Protein AF-A0A931FI68-F1 (afdb_monomer)

Structure (mmCIF, N/CA/C/O backbone):
data_AF-A0A931FI68-F1
#
_entry.id   AF-A0A931FI68-F1
#
loop_
_atom_site.group_PDB
_atom_site.id
_atom_site.type_symbol
_atom_site.label_atom_id
_atom_site.label_alt_id
_atom_site.label_comp_id
_atom_site.label_asym_id
_atom_site.label_entity_id
_atom_site.label_seq_id
_atom_site.pdbx_PDB_ins_code
_atom_site.Cartn_x
_atom_site.Cartn_y
_atom_site.Cartn_z
_atom_site.occupancy
_atom_site.B_iso_or_equiv
_atom_site.auth_seq_id
_atom_site.auth_comp_id
_atom_site.auth_asym_id
_atom_site.auth_atom_id
_atom_site.pdbx_PDB_model_num
ATOM 1 N N . MET A 1 1 ? 15.620 -30.347 -54.490 1.00 44.03 1 MET A N 1
ATOM 2 C CA . MET A 1 1 ? 16.266 -29.166 -55.094 1.00 44.03 1 MET A CA 1
ATOM 3 C C . MET A 1 1 ? 15.900 -28.016 -54.170 1.00 44.03 1 MET A C 1
ATOM 5 O O . MET A 1 1 ? 14.721 -27.700 -54.098 1.00 44.03 1 MET A O 1
ATOM 9 N N . LEU A 1 2 ? 16.831 -27.604 -53.306 1.00 51.28 2 LEU A N 1
ATOM 10 C CA . LEU A 1 2 ? 16.596 -26.626 -52.240 1.00 51.28 2 LEU A CA 1
ATOM 11 C C . LEU A 1 2 ? 16.824 -25.192 -52.736 1.00 51.28 2 LEU A C 1
ATOM 13 O O . LEU A 1 2 ? 17.599 -24.976 -53.665 1.00 51.28 2 LEU A O 1
ATOM 17 N N . ASP A 1 3 ? 16.193 -24.291 -51.988 1.00 44.19 3 ASP A N 1
ATOM 18 C CA . ASP A 1 3 ? 16.602 -22.931 -51.634 1.00 44.19 3 ASP A CA 1
ATOM 19 C C . ASP A 1 3 ? 16.034 -21.730 -52.388 1.00 44.19 3 ASP A C 1
ATOM 21 O O . ASP A 1 3 ? 16.099 -21.584 -53.605 1.00 44.19 3 ASP A O 1
ATOM 25 N N . GLY A 1 4 ? 15.497 -20.837 -51.558 1.00 45.47 4 GLY A N 1
ATOM 26 C CA . GLY A 1 4 ? 14.971 -19.524 -51.882 1.00 45.47 4 GLY A CA 1
ATOM 27 C C . GLY A 1 4 ? 14.363 -18.878 -50.635 1.00 45.47 4 GLY A C 1
ATOM 28 O O . GLY A 1 4 ? 13.244 -18.382 -50.698 1.00 45.47 4 GLY A O 1
ATOM 29 N N . VAL A 1 5 ? 15.047 -18.960 -49.483 1.00 52.91 5 VAL A N 1
ATOM 30 C CA . VAL A 1 5 ? 14.712 -18.128 -48.318 1.00 52.91 5 VAL A CA 1
ATOM 31 C C . VAL A 1 5 ? 15.218 -16.726 -48.629 1.00 52.91 5 VAL A C 1
ATOM 33 O O . VAL A 1 5 ? 16.423 -16.482 -48.646 1.00 52.91 5 VAL A O 1
ATOM 36 N N . ASP A 1 6 ? 14.281 -15.832 -48.923 1.00 47.12 6 ASP A N 1
ATOM 37 C CA . ASP A 1 6 ? 14.510 -14.397 -49.032 1.00 47.12 6 ASP A CA 1
ATOM 38 C C . ASP A 1 6 ? 14.816 -13.857 -47.629 1.00 47.12 6 ASP A C 1
ATOM 40 O O . ASP A 1 6 ? 13.924 -13.602 -46.815 1.00 47.12 6 ASP A O 1
ATOM 44 N N . VAL A 1 7 ? 16.105 -13.798 -47.298 1.00 56.31 7 VAL A N 1
ATOM 45 C CA . VAL A 1 7 ? 16.594 -13.131 -46.093 1.00 56.31 7 VAL A CA 1
ATOM 46 C C . VAL A 1 7 ? 16.510 -11.636 -46.385 1.00 56.31 7 VAL A C 1
ATOM 48 O O . VAL A 1 7 ? 17.333 -11.091 -47.119 1.00 56.31 7 VAL A O 1
ATOM 51 N N . GLY A 1 8 ? 15.462 -10.997 -45.854 1.00 54.28 8 GLY A N 1
ATOM 52 C CA . GLY A 1 8 ? 15.278 -9.546 -45.907 1.00 54.28 8 GLY A CA 1
ATOM 53 C C . GLY A 1 8 ? 16.537 -8.795 -45.452 1.00 54.28 8 GLY A C 1
ATOM 54 O O . GLY A 1 8 ? 17.380 -9.374 -44.765 1.00 54.28 8 GLY A O 1
ATOM 55 N N . PRO A 1 9 ? 16.691 -7.519 -45.849 1.00 49.34 9 PRO A N 1
ATOM 56 C CA . PRO A 1 9 ? 17.972 -6.823 -45.811 1.00 49.34 9 PRO A CA 1
ATOM 57 C C . PRO A 1 9 ? 18.594 -6.902 -44.417 1.00 49.34 9 PRO A C 1
ATOM 59 O O . PRO A 1 9 ? 18.022 -6.390 -43.453 1.00 49.34 9 PRO A O 1
ATOM 62 N N . GLU A 1 10 ? 19.769 -7.533 -44.326 1.00 55.12 10 GLU A N 1
ATOM 63 C CA . GLU A 1 10 ? 20.649 -7.408 -43.169 1.00 55.12 10 GLU A CA 1
ATOM 64 C C . GLU A 1 10 ? 20.912 -5.917 -42.975 1.00 55.12 10 GLU A C 1
ATOM 66 O O . GLU A 1 10 ? 21.672 -5.298 -43.722 1.00 55.12 10 GLU A O 1
ATOM 71 N N . VAL A 1 11 ? 20.223 -5.310 -42.009 1.00 62.34 11 VAL A N 1
ATOM 72 C CA . VAL A 1 11 ? 20.515 -3.946 -41.589 1.00 62.34 11 VAL A CA 1
ATOM 73 C C . VAL A 1 11 ? 21.944 -3.992 -41.052 1.00 62.34 11 VAL A C 1
ATOM 75 O O . VAL A 1 11 ? 22.175 -4.672 -40.048 1.00 62.34 11 VAL A O 1
ATOM 78 N N . PRO A 1 12 ? 22.922 -3.347 -41.718 1.00 59.25 12 PRO A N 1
ATOM 79 C CA . PRO A 1 12 ? 24.301 -3.420 -41.279 1.00 59.25 12 PRO A CA 1
ATOM 80 C C . PRO A 1 12 ? 24.366 -2.822 -39.883 1.00 59.25 12 PRO A C 1
ATOM 82 O O . PRO A 1 12 ? 23.932 -1.689 -39.663 1.00 59.25 12 PRO A O 1
ATOM 85 N N . GLU A 1 13 ? 24.872 -3.597 -38.929 1.00 57.06 13 GLU A N 1
ATOM 86 C CA . GLU A 1 13 ? 24.994 -3.126 -37.559 1.00 57.06 13 GLU A CA 1
ATOM 87 C C . GLU A 1 13 ? 25.916 -1.917 -37.536 1.00 57.06 13 GLU A C 1
ATOM 89 O O . GLU 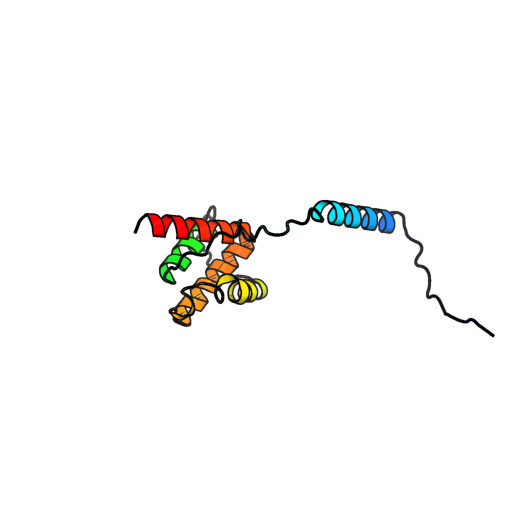A 1 13 ? 27.134 -2.025 -37.711 1.00 57.06 13 GLU A O 1
ATOM 94 N N . THR A 1 14 ? 25.326 -0.744 -37.332 1.00 71.69 14 THR A N 1
ATOM 95 C CA . THR A 1 14 ? 26.105 0.455 -37.082 1.00 71.69 14 THR A CA 1
ATOM 96 C C . THR A 1 14 ? 26.854 0.271 -35.761 1.00 71.69 14 THR A C 1
ATOM 98 O O . THR A 1 14 ? 26.379 -0.444 -34.867 1.00 71.69 14 THR A O 1
ATOM 101 N N . PRO A 1 15 ? 28.027 0.903 -35.593 1.00 66.56 15 PRO A N 1
ATOM 102 C CA . PRO A 1 15 ? 28.729 0.899 -34.311 1.00 66.56 15 PRO A CA 1
ATOM 103 C C . PRO A 1 15 ? 27.819 1.347 -33.153 1.00 66.56 15 PRO A C 1
ATOM 105 O O . PRO A 1 15 ? 27.885 0.758 -32.083 1.00 66.56 15 PRO A O 1
ATOM 108 N N . GLU A 1 16 ? 26.887 2.269 -33.407 1.00 71.12 16 GLU A N 1
ATOM 109 C CA . GLU A 1 16 ? 25.862 2.739 -32.461 1.00 71.12 16 GLU A CA 1
ATOM 110 C C . GLU A 1 16 ? 24.859 1.638 -32.060 1.00 71.12 16 GLU A C 1
ATOM 112 O O . GLU A 1 16 ? 24.488 1.519 -30.892 1.00 71.12 16 GLU A O 1
ATOM 117 N N . THR A 1 17 ? 24.447 0.783 -33.006 1.00 74.94 17 THR A N 1
ATOM 118 C CA . THR A 1 17 ? 23.562 -0.366 -32.731 1.00 74.94 17 THR A CA 1
ATOM 119 C C . THR A 1 17 ? 24.298 -1.435 -31.920 1.00 74.94 17 THR A C 1
ATOM 121 O O . THR A 1 17 ? 23.721 -2.044 -31.016 1.00 74.94 17 THR A O 1
ATOM 124 N N . ARG A 1 18 ? 25.593 -1.638 -32.197 1.00 78.25 18 ARG A N 1
ATOM 125 C CA . ARG A 1 18 ? 26.452 -2.563 -31.446 1.00 78.25 18 ARG A CA 1
ATOM 126 C C . ARG A 1 18 ? 26.719 -2.068 -30.027 1.00 78.25 18 ARG A C 1
ATOM 128 O O . ARG A 1 18 ? 26.676 -2.867 -29.098 1.00 78.25 18 ARG A O 1
ATOM 135 N N . GLU A 1 19 ? 26.959 -0.773 -29.859 1.00 78.44 19 GLU A N 1
ATOM 136 C CA . GLU A 1 19 ? 27.174 -0.134 -28.560 1.00 78.44 19 GLU A CA 1
ATOM 137 C C . GLU A 1 19 ? 25.896 -0.148 -27.716 1.00 78.44 19 GLU A C 1
ATOM 139 O O . GLU A 1 19 ? 25.931 -0.561 -26.561 1.00 78.44 19 GLU A O 1
ATOM 144 N N . THR A 1 20 ? 24.747 0.165 -28.323 1.00 80.38 20 THR A N 1
ATOM 145 C CA . THR A 1 20 ? 23.436 0.053 -27.666 1.00 80.38 20 THR A CA 1
ATOM 146 C C . THR A 1 20 ? 23.157 -1.386 -27.233 1.00 80.38 20 THR A C 1
ATOM 148 O O . THR A 1 20 ? 22.725 -1.623 -26.108 1.00 80.38 20 THR A O 1
ATOM 151 N N . ARG A 1 21 ? 23.450 -2.377 -28.086 1.00 78.62 21 ARG A N 1
ATOM 152 C CA . ARG A 1 21 ? 23.274 -3.788 -27.724 1.00 78.62 21 ARG A CA 1
ATOM 153 C C . ARG A 1 21 ? 24.247 -4.228 -26.634 1.00 78.62 21 ARG A C 1
ATOM 155 O O . ARG A 1 21 ? 23.841 -4.975 -25.754 1.00 78.62 21 ARG A O 1
ATOM 162 N N . ALA A 1 22 ? 25.496 -3.772 -26.670 1.00 84.69 22 ALA A N 1
ATOM 163 C CA . ALA A 1 22 ? 26.475 -4.057 -25.627 1.00 84.69 22 ALA A CA 1
ATOM 164 C C . ALA A 1 22 ? 26.057 -3.443 -24.285 1.00 84.69 22 ALA A C 1
ATOM 166 O O . ALA A 1 22 ? 26.169 -4.102 -23.257 1.00 84.69 22 ALA A O 1
ATOM 167 N N . PHE A 1 23 ? 25.511 -2.227 -24.302 1.00 81.62 23 PHE A N 1
ATOM 168 C CA . PHE A 1 23 ? 24.969 -1.563 -23.123 1.00 81.62 23 PHE A CA 1
ATOM 169 C C . PHE A 1 23 ? 23.754 -2.307 -22.554 1.00 81.62 23 PHE A C 1
ATOM 171 O O . PHE A 1 23 ? 23.724 -2.602 -21.365 1.00 81.62 23 PHE A O 1
ATOM 178 N N . VAL A 1 24 ? 22.787 -2.685 -23.398 1.00 80.06 24 VAL A N 1
ATOM 179 C CA . VAL A 1 24 ? 21.620 -3.479 -22.973 1.00 80.06 24 VAL A CA 1
ATOM 180 C C . VAL A 1 24 ? 22.048 -4.855 -22.463 1.00 80.06 24 VAL A C 1
ATOM 182 O O . VAL A 1 24 ? 21.551 -5.301 -21.438 1.00 80.06 24 VAL A O 1
ATOM 185 N N . ALA A 1 25 ? 22.997 -5.519 -23.124 1.00 83.75 25 ALA A N 1
ATOM 186 C CA . ALA A 1 25 ? 23.527 -6.803 -22.671 1.00 83.75 25 ALA A CA 1
ATOM 187 C C . ALA A 1 25 ? 24.264 -6.682 -21.331 1.00 83.75 25 ALA A C 1
ATOM 189 O O . ALA A 1 25 ? 24.116 -7.558 -20.488 1.00 83.75 25 ALA A O 1
ATOM 190 N N . ALA A 1 26 ? 25.014 -5.599 -21.114 1.00 82.19 26 ALA A N 1
ATOM 191 C CA . ALA A 1 26 ? 25.660 -5.323 -19.836 1.00 82.19 26 ALA A CA 1
ATOM 192 C C . ALA A 1 26 ? 24.628 -5.045 -18.734 1.00 82.19 26 ALA A C 1
ATOM 194 O O . ALA A 1 26 ? 24.749 -5.602 -17.653 1.00 82.19 26 ALA A O 1
ATOM 195 N N . LEU A 1 27 ? 23.585 -4.262 -19.024 1.00 74.38 27 LEU A N 1
ATOM 196 C CA . LEU A 1 27 ? 22.496 -3.979 -18.086 1.00 74.38 27 LEU A CA 1
ATOM 197 C C . LEU A 1 27 ? 21.714 -5.250 -17.716 1.00 74.38 27 LEU A C 1
ATOM 199 O O . LEU A 1 27 ? 21.383 -5.461 -16.556 1.00 74.38 27 LEU A O 1
ATOM 203 N N . LEU A 1 28 ? 21.451 -6.118 -18.697 1.00 77.50 28 LEU A N 1
ATOM 204 C CA . LEU A 1 28 ? 20.804 -7.411 -18.472 1.00 77.50 28 LEU A CA 1
ATOM 205 C C . LEU A 1 28 ? 21.714 -8.386 -17.721 1.00 77.50 28 LEU A C 1
ATOM 207 O O . LEU A 1 28 ? 21.219 -9.152 -16.909 1.00 77.50 28 LEU A O 1
ATOM 211 N N . ALA A 1 29 ? 23.026 -8.360 -17.962 1.00 76.25 29 ALA A N 1
ATOM 212 C CA . ALA A 1 29 ? 23.983 -9.183 -17.227 1.00 76.25 29 ALA A CA 1
ATOM 213 C C . ALA A 1 29 ? 24.169 -8.710 -15.774 1.00 76.25 29 ALA A C 1
ATOM 215 O O . ALA A 1 29 ? 24.375 -9.541 -14.895 1.00 76.25 29 ALA A O 1
ATOM 216 N N . ASP A 1 30 ? 24.069 -7.402 -15.525 1.00 66.75 30 ASP A N 1
ATOM 217 C CA . ASP A 1 30 ? 24.131 -6.791 -14.190 1.00 66.75 30 ASP A CA 1
ATOM 218 C C . ASP A 1 30 ? 22.834 -7.036 -13.395 1.00 66.75 30 ASP A C 1
ATOM 220 O O . ASP A 1 30 ? 22.872 -7.337 -12.206 1.00 66.75 30 ASP A O 1
ATOM 224 N N . GLY A 1 31 ? 21.680 -7.018 -14.074 1.00 50.91 31 GLY A N 1
ATOM 225 C CA . GLY A 1 31 ? 20.374 -7.368 -13.502 1.00 50.91 31 GLY A CA 1
ATOM 226 C C . GLY A 1 31 ? 20.078 -8.873 -13.403 1.00 50.91 31 GLY A C 1
ATOM 227 O O . GLY A 1 31 ? 19.072 -9.244 -12.811 1.00 50.91 31 GLY A O 1
ATOM 228 N N . ALA A 1 32 ? 20.930 -9.739 -13.969 1.00 48.56 32 ALA A N 1
ATOM 229 C CA . ALA A 1 32 ? 20.801 -11.203 -13.926 1.00 48.56 32 ALA A CA 1
ATOM 230 C C . ALA A 1 32 ? 21.485 -11.844 -12.708 1.00 48.56 32 ALA A C 1
ATOM 232 O O . ALA A 1 32 ? 21.627 -13.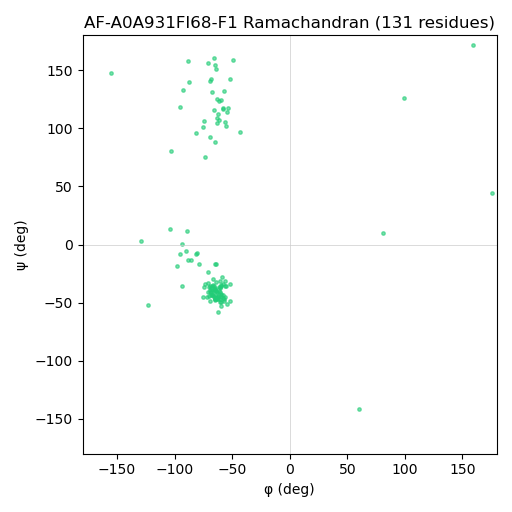068 -12.646 1.00 48.56 32 ALA A O 1
ATOM 233 N N . ALA A 1 33 ? 21.896 -11.049 -11.716 1.00 54.53 33 ALA A N 1
ATOM 234 C CA . ALA A 1 33 ? 21.917 -11.568 -10.360 1.00 54.53 33 ALA A CA 1
ATOM 235 C C . ALA A 1 33 ? 20.458 -11.847 -9.995 1.00 54.53 33 ALA A C 1
ATOM 237 O O . ALA A 1 33 ? 19.769 -10.953 -9.513 1.00 54.53 33 ALA A O 1
ATOM 238 N N . ASP A 1 34 ? 19.998 -13.060 -10.320 1.00 51.50 34 ASP A N 1
ATOM 239 C CA . ASP A 1 34 ? 18.733 -13.631 -9.882 1.00 51.50 34 ASP A CA 1
ATOM 240 C C . ASP A 1 34 ? 18.584 -13.313 -8.394 1.00 51.50 34 ASP A C 1
ATOM 242 O O . ASP A 1 34 ? 19.128 -13.997 -7.523 1.00 51.50 34 ASP A O 1
ATOM 246 N N . HIS A 1 35 ? 17.853 -12.245 -8.089 1.00 52.81 35 HIS A N 1
ATOM 247 C CA . HIS A 1 35 ? 17.192 -12.139 -6.814 1.00 52.81 35 HIS A CA 1
ATOM 248 C C . HIS A 1 35 ? 16.039 -13.123 -6.930 1.00 52.81 35 HIS A C 1
ATOM 250 O O . HIS A 1 35 ? 14.913 -12.733 -7.212 1.00 52.81 35 HIS A O 1
ATOM 256 N N . ASP A 1 36 ? 16.356 -14.416 -6.832 1.00 49.78 36 ASP A N 1
ATOM 257 C CA . ASP A 1 36 ? 15.366 -15.407 -6.454 1.00 49.78 36 ASP A CA 1
ATOM 258 C C . ASP A 1 36 ? 14.857 -14.890 -5.108 1.00 49.78 36 ASP A C 1
ATOM 260 O O . ASP A 1 36 ? 15.651 -14.839 -4.157 1.00 49.78 36 ASP A O 1
ATOM 264 N N . PRO A 1 37 ? 13.640 -14.316 -5.050 1.00 54.03 37 PRO A N 1
ATOM 265 C CA . PRO A 1 37 ? 13.190 -13.663 -3.841 1.00 54.03 37 PRO A CA 1
ATOM 266 C C . PRO A 1 37 ? 13.127 -14.767 -2.803 1.00 54.03 37 PRO A C 1
ATOM 268 O O . PRO A 1 37 ? 12.295 -15.665 -2.921 1.00 54.03 37 PRO A O 1
ATOM 271 N N . ASP A 1 38 ? 14.048 -14.750 -1.836 1.00 53.16 38 ASP A N 1
ATOM 272 C CA . ASP A 1 38 ? 14.063 -15.755 -0.786 1.00 53.16 38 ASP A CA 1
ATOM 273 C C . ASP A 1 38 ? 12.666 -15.732 -0.152 1.00 53.16 38 ASP A C 1
ATOM 275 O O . ASP A 1 38 ? 12.277 -14.718 0.438 1.00 53.16 38 ASP A O 1
ATOM 279 N N . PRO A 1 39 ? 11.861 -16.801 -0.283 1.00 52.59 39 PRO A N 1
ATOM 280 C CA . PRO A 1 39 ? 10.517 -16.803 0.270 1.00 52.59 39 PRO A CA 1
ATOM 281 C C . PRO A 1 39 ? 10.550 -16.695 1.802 1.00 52.59 39 PRO A C 1
ATOM 283 O O . PRO A 1 39 ? 9.540 -16.336 2.405 1.00 52.59 39 PRO A O 1
ATOM 286 N N . ALA A 1 40 ? 11.699 -16.952 2.443 1.00 53.69 40 ALA A N 1
ATOM 287 C CA . ALA A 1 40 ? 11.924 -16.679 3.858 1.00 53.69 40 ALA A CA 1
ATOM 288 C C . ALA A 1 40 ? 12.234 -15.198 4.166 1.00 53.69 40 ALA A C 1
ATOM 290 O O . ALA A 1 40 ? 12.107 -14.787 5.320 1.00 53.69 40 ALA A O 1
ATOM 291 N N . ALA A 1 41 ? 12.608 -14.394 3.164 1.00 57.28 41 ALA A N 1
ATOM 292 C CA . ALA A 1 41 ? 12.802 -12.947 3.271 1.00 57.28 41 ALA A CA 1
ATOM 293 C C . ALA A 1 41 ? 11.514 -12.142 3.019 1.00 57.28 41 ALA A C 1
ATOM 295 O O . ALA A 1 41 ? 11.465 -10.956 3.353 1.00 57.28 41 ALA A O 1
ATOM 296 N N . ALA A 1 42 ? 10.460 -12.768 2.480 1.00 64.94 42 ALA A N 1
ATOM 297 C CA . ALA A 1 42 ? 9.152 -12.138 2.352 1.00 64.94 42 ALA A CA 1
ATOM 298 C C . ALA A 1 42 ? 8.587 -11.826 3.749 1.00 64.94 42 ALA A C 1
ATOM 300 O O . ALA A 1 42 ? 8.141 -12.713 4.483 1.00 64.94 42 ALA A O 1
ATOM 301 N N . LEU A 1 43 ? 8.627 -10.549 4.136 1.00 67.81 43 LEU A N 1
ATOM 302 C CA . LEU A 1 43 ? 8.063 -10.095 5.403 1.00 67.81 43 LEU A CA 1
ATOM 303 C C . LEU A 1 43 ? 6.561 -10.423 5.431 1.00 67.81 43 LEU A C 1
ATOM 305 O O . LEU A 1 43 ? 5.829 -9.987 4.538 1.00 67.81 43 LEU A O 1
ATOM 309 N N . PRO A 1 44 ? 6.070 -11.165 6.441 1.00 82.38 44 PRO A N 1
ATOM 310 C CA . PRO A 1 44 ? 4.656 -11.494 6.515 1.00 82.38 44 PRO A CA 1
ATOM 311 C C . PRO A 1 44 ? 3.849 -10.206 6.677 1.00 82.38 44 PRO A C 1
ATOM 313 O O . PRO A 1 44 ? 4.084 -9.444 7.615 1.00 82.38 44 PRO A O 1
ATOM 316 N N . VAL A 1 45 ? 2.881 -9.979 5.786 1.00 86.06 45 VAL A N 1
ATOM 317 C CA . VAL A 1 45 ? 1.990 -8.815 5.863 1.00 86.06 45 VAL A CA 1
ATOM 318 C C . VAL A 1 45 ? 1.127 -8.939 7.127 1.00 86.06 45 VAL A C 1
ATOM 320 O O . VAL A 1 45 ? 0.341 -9.885 7.239 1.00 86.06 45 VAL A O 1
ATOM 323 N N . PRO A 1 46 ? 1.249 -8.031 8.110 1.00 90.31 46 PRO A N 1
ATOM 324 C CA . PRO A 1 46 ? 0.457 -8.106 9.331 1.00 90.31 46 PRO A CA 1
ATOM 325 C C . PRO A 1 46 ? -1.023 -7.832 9.050 1.00 90.31 46 PRO A C 1
ATOM 327 O O . PRO A 1 46 ? -1.361 -6.940 8.277 1.00 90.31 46 PRO A O 1
ATOM 330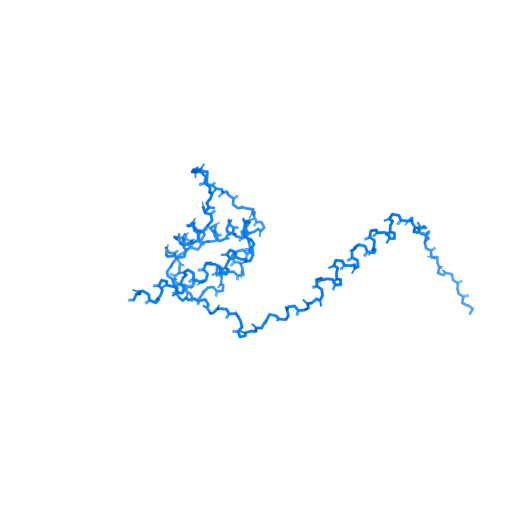 N N . GLU A 1 47 ? -1.925 -8.542 9.737 1.00 93.44 47 GLU A N 1
ATOM 331 C CA . GLU A 1 47 ? -3.336 -8.135 9.780 1.00 93.44 47 GLU A CA 1
ATOM 332 C C . GLU A 1 47 ? -3.471 -6.706 10.332 1.00 93.44 47 GLU A C 1
ATOM 334 O O . GLU A 1 47 ? -2.910 -6.380 11.381 1.00 93.44 47 GLU A O 1
ATOM 339 N N . ALA A 1 48 ? -4.254 -5.879 9.639 1.00 94.88 48 ALA A N 1
ATOM 340 C CA . ALA A 1 48 ? -4.532 -4.493 9.996 1.00 94.88 48 ALA A CA 1
ATOM 341 C C . ALA A 1 48 ? -5.876 -4.043 9.402 1.00 94.88 48 ALA A C 1
ATOM 343 O O . ALA A 1 48 ? -6.283 -4.472 8.318 1.00 94.88 48 ALA A O 1
ATOM 344 N N . ASP A 1 49 ? -6.582 -3.157 10.104 1.00 96.06 49 ASP A N 1
ATOM 345 C CA . ASP A 1 49 ? -7.757 -2.494 9.545 1.00 96.06 49 ASP A CA 1
ATOM 346 C C . ASP A 1 49 ? -7.359 -1.478 8.456 1.00 96.06 49 ASP A C 1
ATOM 348 O O . ASP A 1 49 ? -6.243 -0.946 8.445 1.00 96.06 49 ASP A O 1
ATOM 352 N N . ALA A 1 50 ? -8.286 -1.179 7.544 1.00 96.25 50 ALA A N 1
ATOM 353 C CA . ALA A 1 50 ? -8.018 -0.295 6.412 1.00 96.25 50 ALA A CA 1
ATOM 354 C C . ALA A 1 50 ? -7.579 1.109 6.840 1.00 96.25 50 ALA A C 1
ATOM 356 O O . ALA A 1 50 ? -6.736 1.721 6.187 1.00 96.25 50 ALA A O 1
ATOM 357 N N . ARG A 1 51 ? -8.110 1.631 7.951 1.00 96.38 51 ARG A N 1
ATOM 358 C CA . ARG A 1 51 ? -7.753 2.962 8.455 1.00 96.38 51 ARG A CA 1
ATOM 359 C C . ARG A 1 51 ? -6.293 3.005 8.900 1.00 96.38 51 ARG A C 1
ATOM 361 O O . ARG A 1 51 ? -5.618 4.006 8.655 1.00 96.38 51 ARG A O 1
ATOM 368 N N . THR A 1 52 ? -5.807 1.945 9.534 1.00 96.62 52 THR A N 1
ATOM 369 C CA . THR A 1 52 ? -4.407 1.800 9.933 1.00 96.62 52 THR A CA 1
ATOM 370 C C . THR A 1 52 ? -3.500 1.734 8.703 1.00 96.62 52 THR A C 1
ATOM 372 O O . THR A 1 52 ? -2.541 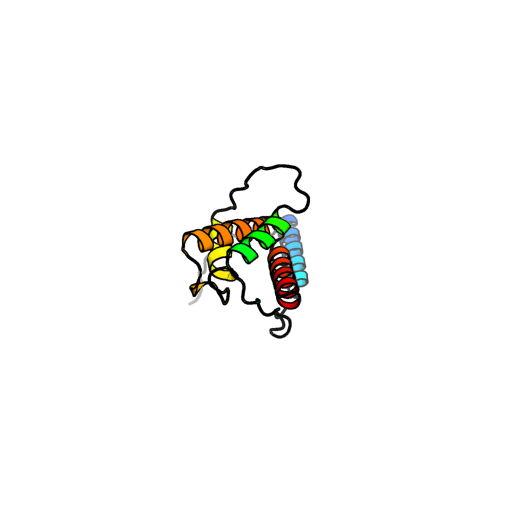2.504 8.632 1.00 96.62 52 THR A O 1
ATOM 375 N N . VAL A 1 53 ? -3.852 0.927 7.695 1.00 96.75 53 VAL A N 1
ATOM 376 C CA . VAL A 1 53 ? -3.098 0.846 6.429 1.00 96.75 53 VAL A CA 1
ATOM 377 C C . VAL A 1 53 ? -3.061 2.201 5.716 1.00 96.75 53 VAL A C 1
ATOM 379 O O . VAL A 1 53 ? -1.983 2.694 5.391 1.00 96.75 53 VAL A O 1
ATOM 382 N N . VAL A 1 54 ? -4.211 2.865 5.553 1.00 96.25 54 VAL A N 1
ATOM 383 C CA . VAL A 1 54 ? -4.308 4.207 4.951 1.00 96.25 54 VAL A CA 1
ATOM 384 C C . VAL A 1 54 ? -3.437 5.212 5.694 1.00 96.25 54 VAL A C 1
ATOM 386 O O . VAL A 1 54 ? -2.742 6.006 5.062 1.00 96.25 54 VAL A O 1
ATOM 389 N N . ARG A 1 55 ? -3.467 5.210 7.032 1.00 95.56 55 ARG A N 1
ATOM 390 C CA . ARG A 1 55 ? -2.686 6.149 7.844 1.00 95.56 55 ARG A CA 1
ATOM 391 C C . ARG A 1 55 ? -1.191 6.000 7.579 1.00 95.56 55 ARG A C 1
ATOM 393 O O . ARG A 1 55 ? -0.526 7.012 7.362 1.00 95.56 55 ARG A O 1
ATOM 400 N N . GLU A 1 56 ? -0.672 4.776 7.616 1.00 96.31 56 GLU A N 1
ATOM 401 C CA . GLU A 1 56 ? 0.760 4.530 7.435 1.00 96.31 56 GLU A CA 1
ATOM 402 C C . GLU A 1 56 ? 1.188 4.743 5.977 1.00 96.31 56 GLU A C 1
ATOM 404 O O . GLU A 1 56 ? 2.142 5.483 5.736 1.00 96.31 56 GLU A O 1
ATOM 409 N N . ALA A 1 57 ? 0.427 4.233 5.002 1.00 95.38 57 ALA A N 1
ATOM 410 C CA . ALA A 1 57 ? 0.698 4.457 3.580 1.00 95.38 57 ALA A CA 1
ATOM 411 C C . ALA A 1 57 ? 0.703 5.954 3.243 1.00 95.38 57 ALA A C 1
ATOM 413 O O . ALA A 1 57 ? 1.621 6.452 2.597 1.00 95.38 57 ALA A O 1
ATOM 414 N N . ARG A 1 58 ? -0.268 6.714 3.765 1.00 93.81 58 ARG A N 1
ATOM 415 C CA . ARG A 1 58 ? -0.315 8.172 3.616 1.00 93.81 58 ARG A CA 1
ATOM 416 C C . ARG A 1 58 ? 0.883 8.859 4.263 1.00 93.81 58 ARG A C 1
ATOM 418 O O . ARG A 1 58 ? 1.452 9.762 3.654 1.00 93.81 58 ARG A O 1
ATOM 425 N N . ARG A 1 59 ? 1.256 8.475 5.489 1.00 93.38 59 ARG A N 1
ATOM 426 C CA . ARG A 1 59 ? 2.413 9.045 6.201 1.00 93.38 59 ARG A CA 1
ATOM 427 C C . ARG A 1 59 ? 3.691 8.872 5.381 1.00 93.38 59 ARG A C 1
ATOM 429 O O . ARG A 1 59 ? 4.438 9.835 5.218 1.00 93.38 59 ARG A O 1
ATOM 436 N N . LEU A 1 60 ? 3.911 7.673 4.848 1.00 94.25 60 LEU A N 1
ATOM 437 C CA . LEU A 1 60 ? 5.077 7.343 4.032 1.00 94.25 60 LEU A CA 1
ATOM 438 C C . LEU A 1 60 ? 5.035 8.058 2.675 1.00 94.25 60 LEU A C 1
ATOM 440 O O . LEU A 1 60 ? 5.979 8.767 2.327 1.00 94.25 60 LEU A O 1
ATOM 444 N N . ALA A 1 61 ? 3.906 7.997 1.962 1.00 91.00 61 ALA A N 1
ATOM 445 C CA . ALA A 1 61 ? 3.724 8.652 0.666 1.00 91.00 61 ALA A CA 1
ATOM 446 C C . ALA A 1 61 ? 3.922 10.176 0.738 1.00 91.00 61 ALA A C 1
ATOM 448 O O . ALA A 1 61 ? 4.354 10.793 -0.233 1.00 91.00 61 ALA A O 1
ATOM 449 N N . GLN A 1 62 ? 3.658 10.797 1.894 1.00 90.00 62 GLN A N 1
ATOM 450 C CA . GLN A 1 62 ? 3.838 12.236 2.121 1.00 90.00 62 GLN A CA 1
ATOM 451 C C . GLN A 1 62 ? 5.227 12.624 2.648 1.00 90.00 62 GLN A C 1
ATOM 453 O O . GLN A 1 62 ? 5.533 13.813 2.743 1.00 90.00 62 GLN A O 1
ATOM 458 N N . ARG A 1 63 ? 6.102 11.663 2.965 1.00 88.88 63 ARG A N 1
ATOM 459 C CA . ARG A 1 63 ? 7.421 11.927 3.562 1.00 88.88 63 ARG A CA 1
ATOM 460 C C . ARG A 1 63 ? 8.259 12.851 2.676 1.00 88.88 63 ARG A C 1
ATOM 462 O O . ARG A 1 63 ? 8.592 12.485 1.559 1.00 88.88 63 ARG A O 1
ATOM 469 N N . GLY A 1 64 ? 8.611 14.048 3.139 1.00 77.06 64 GLY A N 1
ATOM 470 C CA . GLY A 1 64 ? 9.416 15.004 2.362 1.00 77.06 64 GLY A CA 1
ATOM 471 C C . GLY A 1 64 ? 8.647 15.832 1.321 1.00 77.06 64 GLY A C 1
ATOM 472 O O . GLY A 1 64 ? 9.281 16.516 0.525 1.00 77.06 64 GLY A O 1
ATOM 473 N N . LEU A 1 65 ? 7.308 15.796 1.318 1.00 79.81 65 LEU A N 1
ATOM 474 C CA . LEU A 1 65 ? 6.488 16.754 0.568 1.00 79.81 65 LEU A CA 1
ATOM 475 C C . LEU A 1 65 ? 6.101 17.941 1.456 1.00 79.81 65 LEU A C 1
ATOM 477 O O . LEU A 1 65 ? 5.601 17.773 2.567 1.00 79.81 65 LEU A O 1
ATOM 481 N N . SER A 1 66 ? 6.277 19.148 0.923 1.00 66.69 66 SER A N 1
ATOM 482 C CA . SER A 1 66 ? 5.852 20.401 1.551 1.00 66.69 66 SER A CA 1
ATOM 483 C C . SER A 1 66 ? 4.571 20.891 0.873 1.00 66.69 66 SER A C 1
ATOM 485 O O . SER A 1 66 ? 4.624 21.725 -0.026 1.00 66.69 66 SER A O 1
ATOM 487 N N . GLY A 1 67 ? 3.408 20.345 1.241 1.00 64.69 67 GLY A N 1
ATOM 488 C CA . GLY A 1 67 ? 2.129 20.794 0.679 1.00 64.69 67 GLY A CA 1
ATOM 489 C C . GLY A 1 67 ? 0.981 19.796 0.802 1.00 64.69 67 GLY A C 1
ATOM 490 O O . GLY A 1 67 ? 1.165 18.649 1.195 1.00 64.69 67 GLY A O 1
ATOM 491 N N . SER A 1 68 ? -0.224 20.257 0.460 1.00 59.75 68 SER A N 1
ATOM 492 C CA . SER A 1 68 ? -1.481 19.499 0.557 1.00 59.75 68 SER A CA 1
ATOM 493 C C . SER A 1 68 ? -2.006 18.980 -0.784 1.00 59.75 68 SER A C 1
ATOM 495 O O . SER A 1 68 ? -3.164 18.563 -0.853 1.00 59.75 68 SER A O 1
ATOM 497 N N . VAL A 1 69 ? -1.196 19.007 -1.852 1.00 57.28 69 VAL A N 1
ATOM 498 C CA . VAL A 1 69 ? -1.614 18.466 -3.153 1.00 57.28 69 VAL A CA 1
ATOM 499 C C . VAL A 1 69 ? -1.981 17.004 -2.942 1.00 57.28 69 VAL A C 1
ATOM 501 O O . VAL A 1 69 ? -1.150 16.218 -2.499 1.00 57.28 69 VAL A O 1
ATOM 504 N N . ARG A 1 70 ? -3.250 16.667 -3.189 1.00 65.81 70 ARG A N 1
ATOM 505 C CA . ARG A 1 70 ? -3.748 15.294 -3.144 1.00 65.81 70 ARG A CA 1
ATOM 506 C C . ARG A 1 70 ? -3.372 14.681 -4.489 1.00 65.81 70 ARG A C 1
ATOM 508 O O . ARG A 1 70 ? -4.080 14.958 -5.458 1.00 65.81 70 ARG A O 1
ATOM 515 N N . PRO A 1 71 ? -2.252 13.952 -4.589 1.00 69.12 71 PRO A N 1
ATOM 516 C CA . PRO A 1 71 ? -1.849 13.428 -5.873 1.00 69.12 71 PRO A CA 1
ATOM 517 C C . PRO A 1 71 ? -2.856 12.338 -6.255 1.00 69.12 71 PRO A C 1
ATOM 519 O O . PRO A 1 71 ? -3.381 11.620 -5.395 1.00 69.12 71 PRO A O 1
ATOM 522 N N . VAL A 1 72 ? -3.210 12.297 -7.532 1.00 81.94 72 VAL A N 1
ATOM 523 C CA . VAL A 1 72 ? -3.990 11.201 -8.102 1.00 81.94 72 VAL A CA 1
ATOM 524 C C . VAL A 1 72 ? -2.953 10.255 -8.694 1.00 81.94 72 VAL A C 1
ATOM 526 O O . VAL A 1 72 ? -2.193 10.723 -9.540 1.00 81.94 72 VAL A O 1
ATOM 529 N N . PRO A 1 73 ? -2.864 9.004 -8.216 1.00 81.62 73 PRO A N 1
ATOM 530 C CA . PRO A 1 73 ? -1.898 8.059 -8.751 1.00 81.62 73 PRO A CA 1
ATOM 531 C C . PRO A 1 73 ? -2.222 7.731 -10.206 1.00 81.62 73 PRO A C 1
ATOM 533 O O . PRO A 1 73 ? -3.383 7.804 -10.620 1.00 81.62 73 PRO A O 1
ATOM 536 N N . ASP A 1 74 ? -1.198 7.332 -10.952 1.00 88.94 74 ASP A N 1
ATOM 537 C CA . ASP A 1 74 ? -1.363 6.758 -12.285 1.00 88.94 74 ASP A CA 1
ATOM 538 C C . ASP A 1 74 ? -2.378 5.591 -12.282 1.00 88.94 74 ASP A C 1
ATOM 540 O O . ASP A 1 74 ? -2.452 4.798 -11.335 1.00 88.94 74 ASP A O 1
ATOM 544 N N . GLU A 1 75 ? -3.190 5.483 -13.339 1.00 88.44 75 GLU A N 1
ATOM 545 C CA . GLU A 1 75 ? -4.238 4.454 -13.437 1.00 88.44 75 GLU A CA 1
ATOM 546 C C . GLU A 1 75 ? -3.646 3.039 -13.520 1.00 88.44 75 GLU A C 1
ATOM 548 O O . GLU A 1 75 ? -4.187 2.108 -12.919 1.00 88.44 75 GLU A O 1
ATOM 553 N N . GLY A 1 76 ? -2.504 2.876 -14.196 1.00 89.50 76 GLY A N 1
ATOM 554 C CA . GLY A 1 76 ? -1.782 1.607 -14.254 1.00 89.50 76 GLY A CA 1
ATOM 555 C C . GLY A 1 76 ? -1.256 1.200 -12.881 1.00 89.50 76 GLY A C 1
ATOM 556 O O . GLY A 1 76 ? -1.463 0.067 -12.447 1.00 89.50 76 GLY A O 1
ATOM 557 N N . LEU A 1 77 ? -0.660 2.141 -12.144 1.00 91.50 77 LEU A N 1
ATOM 558 C CA . LEU A 1 77 ? -0.203 1.893 -10.770 1.00 91.50 77 LEU A CA 1
ATOM 559 C C . LEU A 1 77 ? -1.352 1.634 -9.792 1.00 91.50 77 LEU A C 1
ATOM 561 O O . LEU A 1 77 ? -1.187 0.873 -8.841 1.00 91.50 77 LEU A O 1
ATOM 565 N N . THR A 1 78 ? -2.524 2.219 -10.035 1.00 93.69 78 THR A N 1
ATOM 566 C CA . THR A 1 78 ? -3.742 1.928 -9.268 1.00 93.69 78 THR A CA 1
ATOM 567 C C . THR A 1 78 ? -4.139 0.459 -9.421 1.00 93.69 78 THR A C 1
ATOM 569 O O . THR A 1 78 ? -4.367 -0.210 -8.415 1.00 93.69 78 THR A O 1
ATOM 572 N N . ALA A 1 79 ? -4.147 -0.068 -10.650 1.00 93.69 79 ALA A N 1
ATOM 573 C CA . ALA A 1 79 ? -4.452 -1.476 -10.907 1.00 93.69 79 ALA A CA 1
ATOM 574 C C . ALA A 1 79 ? -3.398 -2.424 -10.306 1.00 93.69 79 ALA A C 1
ATOM 576 O O . ALA A 1 79 ? -3.745 -3.462 -9.745 1.00 93.69 79 ALA A O 1
ATOM 577 N N . VAL A 1 80 ? -2.115 -2.051 -10.370 1.00 92.94 80 VAL A N 1
ATOM 578 C CA . VAL A 1 80 ? -1.022 -2.813 -9.741 1.00 92.94 80 VAL A CA 1
ATOM 579 C C . VAL A 1 80 ? -1.178 -2.848 -8.219 1.00 92.94 80 VAL A C 1
ATOM 581 O O . VAL A 1 80 ? -1.085 -3.917 -7.618 1.00 92.94 80 VAL A O 1
ATOM 584 N N . ALA A 1 81 ? -1.448 -1.702 -7.591 1.00 94.44 81 ALA A N 1
ATOM 585 C CA . ALA A 1 81 ? -1.659 -1.614 -6.149 1.00 94.44 81 ALA A CA 1
ATOM 586 C C . ALA A 1 81 ? -2.867 -2.442 -5.693 1.00 94.44 81 ALA A C 1
ATOM 588 O O . ALA A 1 81 ? -2.808 -3.092 -4.649 1.00 94.44 81 ALA A O 1
ATOM 589 N N . GLU A 1 82 ? -3.952 -2.425 -6.468 1.00 95.81 82 GLU A N 1
ATOM 590 C CA . GLU A 1 82 ? -5.137 -3.234 -6.196 1.00 95.81 82 GLU A CA 1
ATOM 591 C C . GLU A 1 82 ? -4.810 -4.728 -6.248 1.00 95.81 82 GLU A C 1
ATOM 593 O O . GLU A 1 82 ? -4.929 -5.408 -5.230 1.00 95.81 82 GLU A O 1
ATOM 598 N N . ALA A 1 83 ? -4.295 -5.208 -7.382 1.00 93.88 83 ALA A N 1
ATOM 599 C CA . ALA A 1 83 ? -4.089 -6.632 -7.617 1.00 93.88 83 ALA A CA 1
ATOM 600 C C . ALA A 1 83 ? -2.974 -7.252 -6.759 1.00 93.88 83 ALA A C 1
ATOM 602 O O . ALA A 1 83 ? -3.117 -8.382 -6.311 1.00 93.88 83 ALA A O 1
ATOM 603 N N . LEU A 1 84 ? -1.856 -6.547 -6.548 1.00 89.19 84 LEU A N 1
ATOM 604 C CA . LEU A 1 84 ? -0.666 -7.146 -5.924 1.00 89.19 84 LEU A CA 1
ATOM 605 C C . LEU A 1 84 ? -0.534 -6.866 -4.428 1.00 89.19 84 LEU A C 1
ATOM 607 O O . LEU A 1 84 ? 0.228 -7.549 -3.750 1.00 89.19 84 LEU A O 1
ATOM 611 N N . VAL A 1 85 ? -1.226 -5.849 -3.908 1.00 91.50 85 VAL A N 1
ATOM 612 C CA . VAL A 1 85 ? -1.061 -5.428 -2.508 1.00 91.50 85 VAL A CA 1
ATOM 613 C C . VAL A 1 85 ? -2.383 -5.460 -1.758 1.00 91.50 85 VAL A C 1
ATOM 615 O O . VAL A 1 85 ? -2.463 -6.040 -0.678 1.00 91.50 85 VAL A O 1
ATOM 618 N N . VAL A 1 86 ? -3.425 -4.822 -2.294 1.00 93.56 86 VAL A N 1
ATOM 619 C CA . VAL A 1 86 ? -4.702 -4.685 -1.581 1.00 93.56 86 VAL A CA 1
ATOM 620 C C . VAL A 1 86 ? -5.492 -5.983 -1.585 1.00 93.56 86 VAL A C 1
ATOM 622 O O . VAL A 1 86 ? -6.004 -6.367 -0.535 1.00 93.56 86 VAL A O 1
ATOM 625 N N . ASP A 1 87 ? -5.587 -6.659 -2.727 1.00 94.62 87 ASP A N 1
ATOM 626 C CA . ASP A 1 87 ? -6.332 -7.912 -2.857 1.00 94.62 87 ASP A CA 1
ATOM 627 C C . ASP A 1 87 ? -5.690 -9.047 -2.051 1.00 94.62 87 ASP A C 1
ATOM 629 O O . ASP A 1 87 ? -6.404 -9.830 -1.422 1.00 94.62 87 ASP A O 1
ATOM 633 N N . GLU A 1 88 ? -4.359 -9.052 -1.978 1.00 92.69 88 GLU A N 1
ATOM 634 C CA . GLU A 1 88 ? -3.556 -10.028 -1.234 1.00 92.69 88 GLU A CA 1
ATOM 635 C C . GLU A 1 88 ? -3.459 -9.724 0.273 1.00 92.69 88 GLU A C 1
ATOM 637 O O . GLU A 1 88 ? -2.963 -10.537 1.058 1.00 92.69 88 GLU A O 1
ATOM 642 N N . HIS A 1 89 ? -3.940 -8.562 0.731 1.00 93.31 89 HIS A N 1
ATOM 643 C CA . HIS A 1 89 ? -3.833 -8.195 2.139 1.00 93.31 89 HIS A CA 1
ATOM 644 C C . HIS A 1 89 ? -4.705 -9.120 3.022 1.00 93.31 89 HIS A C 1
ATOM 646 O O . HIS A 1 89 ? -5.911 -9.248 2.780 1.00 93.31 89 HIS A O 1
ATOM 652 N N . PRO A 1 90 ? -4.188 -9.693 4.133 1.00 94.44 90 PRO A N 1
ATOM 653 C CA . PRO A 1 90 ? -4.915 -10.699 4.927 1.00 94.44 90 PRO A CA 1
ATOM 654 C C . PRO A 1 90 ? -6.290 -10.243 5.441 1.00 94.44 90 PRO A C 1
ATOM 656 O O . PRO A 1 90 ? -7.231 -11.027 5.583 1.00 94.44 90 PRO A O 1
ATOM 659 N N . SER A 1 91 ? -6.428 -8.946 5.714 1.00 95.38 91 SER A N 1
ATOM 660 C CA . SER A 1 91 ? -7.669 -8.336 6.208 1.00 95.38 91 SER A CA 1
ATOM 661 C C . SER A 1 91 ? -8.581 -7.769 5.111 1.00 95.38 91 SER A C 1
ATOM 663 O O . SER A 1 91 ? -9.650 -7.257 5.441 1.00 95.38 91 SER A O 1
ATOM 665 N N . ALA A 1 92 ? -8.212 -7.870 3.829 1.00 93.94 92 ALA A N 1
ATOM 666 C CA . ALA A 1 92 ? -8.902 -7.202 2.720 1.00 93.94 92 ALA A CA 1
ATOM 667 C C . ALA A 1 92 ? -10.387 -7.571 2.604 1.00 93.94 92 ALA A C 1
ATOM 669 O O . ALA A 1 92 ? -11.222 -6.734 2.262 1.00 93.94 92 ALA A O 1
ATOM 670 N N . HIS A 1 93 ? -10.735 -8.818 2.932 1.00 95.38 93 HIS A N 1
ATOM 671 C CA . HIS A 1 93 ? -12.111 -9.326 2.925 1.00 95.38 93 HIS A CA 1
ATOM 672 C C . HIS A 1 93 ? -13.033 -8.642 3.952 1.00 95.38 93 HIS A C 1
ATOM 674 O O . HIS A 1 93 ? -14.252 -8.772 3.860 1.00 95.38 93 HIS A O 1
ATOM 680 N N . ARG A 1 94 ? -12.471 -7.941 4.946 1.00 96.31 94 ARG A N 1
ATOM 681 C CA . ARG A 1 94 ? -13.224 -7.227 5.992 1.00 96.31 94 ARG A CA 1
ATOM 682 C C . ARG A 1 94 ? -13.433 -5.751 5.665 1.00 96.31 94 ARG A C 1
ATOM 684 O O . ARG A 1 94 ? -14.135 -5.069 6.405 1.00 96.31 94 ARG A O 1
ATOM 691 N N . TRP A 1 95 ? -12.796 -5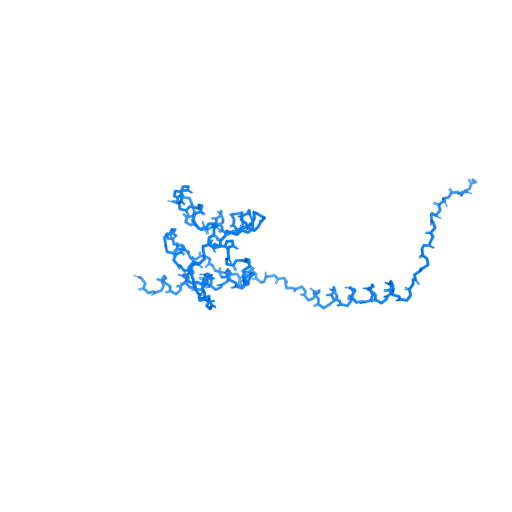.246 4.614 1.00 96.88 95 TRP A N 1
ATOM 692 C CA . TRP A 1 95 ? -12.850 -3.838 4.245 1.00 96.88 95 TRP A CA 1
ATOM 693 C C . TRP A 1 95 ? -14.047 -3.565 3.341 1.00 96.88 95 TRP A C 1
ATOM 695 O O . TRP A 1 95 ? -14.353 -4.333 2.429 1.00 96.88 95 TRP A O 1
ATOM 705 N N . SER A 1 96 ? -14.708 -2.437 3.569 1.00 97.44 96 SER A N 1
ATOM 706 C CA . SER A 1 96 ? -15.701 -1.907 2.642 1.00 97.44 96 SER A CA 1
ATOM 707 C C . SER A 1 96 ? -15.053 -1.485 1.320 1.00 97.44 96 SER A C 1
ATOM 709 O O . SER A 1 96 ? -13.860 -1.193 1.240 1.00 97.44 96 SER A O 1
ATOM 711 N N . GLU A 1 97 ? -15.857 -1.364 0.267 1.00 96.44 97 GLU A N 1
ATOM 712 C CA . GLU A 1 97 ? -15.387 -0.875 -1.034 1.00 96.44 97 GLU A CA 1
ATOM 713 C C . GLU A 1 97 ? -14.827 0.561 -0.964 1.00 96.44 97 GLU A C 1
ATOM 715 O O . GLU A 1 97 ? -13.910 0.930 -1.697 1.00 96.44 97 GLU A O 1
ATOM 720 N N . GLY A 1 98 ? -15.356 1.397 -0.063 1.00 96.69 98 GLY A N 1
ATOM 721 C CA . GLY A 1 98 ? -14.816 2.736 0.188 1.00 96.69 98 GLY A CA 1
ATOM 722 C C . GLY A 1 98 ? -13.411 2.689 0.788 1.00 96.69 98 GLY A C 1
ATOM 723 O O . GLY A 1 98 ? -12.518 3.390 0.318 1.00 96.69 98 GLY A O 1
ATOM 724 N N . GLU A 1 99 ? -13.218 1.824 1.780 1.00 97.19 99 GLU A N 1
ATOM 725 C CA . GLU A 1 99 ? -11.928 1.599 2.429 1.00 97.19 99 GLU A CA 1
ATOM 726 C C . GLU A 1 99 ? -10.903 1.002 1.466 1.00 97.19 99 GLU A C 1
ATOM 728 O O . GLU A 1 99 ? -9.799 1.532 1.368 1.00 97.19 99 GLU A O 1
ATOM 733 N N . ARG A 1 100 ? -11.279 -0.029 0.695 1.00 96.94 100 ARG A N 1
ATOM 734 C CA . ARG A 1 100 ? -10.402 -0.622 -0.329 1.00 96.94 100 ARG A CA 1
ATOM 735 C C . ARG A 1 100 ? -9.904 0.434 -1.305 1.00 96.94 100 ARG A C 1
ATOM 737 O O . ARG A 1 100 ? -8.700 0.580 -1.469 1.00 96.94 100 ARG A O 1
ATOM 744 N N . ARG A 1 101 ? -10.803 1.237 -1.884 1.00 95.75 101 ARG A N 1
ATOM 745 C CA . ARG A 1 101 ? -10.419 2.306 -2.825 1.00 95.75 101 ARG A CA 1
ATOM 746 C C . ARG A 1 101 ? -9.480 3.337 -2.204 1.00 95.75 101 ARG A C 1
ATOM 748 O O . ARG A 1 101 ? -8.611 3.869 -2.894 1.00 95.75 101 ARG A O 1
ATOM 755 N N . GLU A 1 102 ? -9.654 3.657 -0.924 1.00 95.50 102 GLU A N 1
ATOM 756 C CA . GLU A 1 102 ? -8.750 4.582 -0.243 1.00 95.50 102 GLU A CA 1
ATOM 757 C C . GLU A 1 102 ? -7.371 3.962 0.009 1.00 95.50 102 GLU A C 1
ATOM 759 O O . GLU A 1 102 ? -6.366 4.638 -0.222 1.00 95.50 102 GLU A O 1
ATOM 764 N N . VAL A 1 103 ? -7.310 2.686 0.406 1.00 96.56 103 VAL A N 1
ATOM 765 C CA . VAL A 1 103 ? -6.050 1.937 0.532 1.00 96.56 103 VAL A CA 1
ATOM 766 C C . VAL A 1 103 ? -5.332 1.880 -0.817 1.00 96.56 103 VAL A C 1
ATOM 768 O O . VAL A 1 103 ? -4.184 2.314 -0.888 1.00 96.56 103 VAL A O 1
ATOM 771 N N . VAL A 1 104 ? -6.011 1.439 -1.886 1.00 96.94 104 VAL A N 1
ATOM 772 C CA . VAL A 1 104 ? -5.446 1.350 -3.247 1.00 96.94 104 VAL A CA 1
ATOM 773 C C . VAL A 1 104 ? -4.819 2.677 -3.647 1.00 96.94 104 VAL A C 1
ATOM 775 O O . VAL A 1 104 ? -3.667 2.713 -4.063 1.00 96.94 104 VAL A O 1
ATOM 778 N N . ARG A 1 105 ? -5.536 3.791 -3.456 1.00 95.31 105 ARG A N 1
ATOM 779 C CA . ARG A 1 105 ? -5.022 5.120 -3.803 1.00 95.31 105 ARG A CA 1
ATOM 780 C C . ARG A 1 105 ? -3.705 5.435 -3.095 1.00 95.31 105 ARG A C 1
ATOM 782 O O . ARG A 1 105 ? -2.781 5.928 -3.731 1.00 95.31 105 ARG A O 1
ATOM 789 N N . TRP A 1 106 ? -3.627 5.226 -1.781 1.00 95.62 106 TRP A N 1
ATOM 790 C CA . TRP A 1 106 ? -2.422 5.579 -1.026 1.00 95.62 106 TRP A CA 1
ATOM 791 C C . TRP A 1 106 ? -1.262 4.622 -1.282 1.00 95.62 106 TRP A C 1
ATOM 793 O O . TRP A 1 106 ? -0.124 5.078 -1.313 1.00 95.62 106 TRP A O 1
ATOM 803 N N . VAL A 1 107 ? -1.540 3.338 -1.511 1.00 95.75 107 VAL A N 1
ATOM 804 C CA . VAL A 1 107 ? -0.522 2.355 -1.904 1.00 95.75 107 VAL A CA 1
ATOM 805 C C . VAL A 1 107 ? 0.002 2.652 -3.309 1.00 95.75 107 VAL A C 1
ATOM 807 O O . VAL A 1 107 ? 1.210 2.668 -3.504 1.00 95.75 107 VAL A O 1
ATOM 810 N N . ALA A 1 108 ? -0.864 2.985 -4.265 1.00 95.88 108 ALA A N 1
ATOM 811 C CA . ALA A 1 108 ? -0.447 3.365 -5.613 1.00 95.88 108 ALA A CA 1
ATOM 812 C C . ALA A 1 108 ? 0.467 4.600 -5.603 1.00 95.88 108 ALA A C 1
ATOM 814 O O . ALA A 1 108 ? 1.513 4.589 -6.240 1.00 95.88 108 ALA A O 1
ATOM 815 N N . LEU A 1 109 ? 0.141 5.624 -4.803 1.00 93.50 109 LEU A N 1
ATOM 816 C CA . LEU A 1 109 ? 1.013 6.793 -4.610 1.00 93.50 109 LEU A CA 1
ATOM 817 C C . LEU A 1 109 ? 2.352 6.448 -3.951 1.00 93.50 109 LEU A C 1
ATOM 819 O O . LEU A 1 109 ? 3.360 7.112 -4.190 1.00 93.50 109 LEU A O 1
ATOM 823 N N . LEU A 1 110 ? 2.355 5.446 -3.076 1.00 93.62 110 LEU A N 1
ATOM 824 C CA . LEU A 1 110 ? 3.561 4.974 -2.414 1.00 93.62 110 LEU A CA 1
ATOM 825 C C . LEU A 1 110 ? 4.479 4.255 -3.412 1.00 93.62 110 LEU A C 1
ATOM 827 O O . LEU A 1 110 ? 5.668 4.564 -3.456 1.00 93.62 110 LEU A O 1
ATOM 831 N N . ILE A 1 111 ? 3.908 3.388 -4.254 1.00 92.94 111 ILE A N 1
ATOM 832 C CA . ILE A 1 111 ? 4.604 2.693 -5.347 1.00 92.94 111 ILE A CA 1
ATOM 833 C C . ILE A 1 111 ? 5.121 3.694 -6.380 1.00 92.94 111 ILE A C 1
ATOM 835 O O . ILE A 1 111 ? 6.277 3.624 -6.777 1.00 92.94 111 ILE A O 1
ATOM 839 N N . GLU A 1 112 ? 4.307 4.668 -6.784 1.00 92.12 112 GLU A N 1
ATOM 840 C CA . GLU A 1 112 ? 4.714 5.698 -7.747 1.00 92.12 112 GLU A CA 1
ATOM 841 C C . GLU A 1 112 ? 5.968 6.448 -7.289 1.00 92.12 112 GLU A C 1
ATOM 843 O O . GLU A 1 112 ? 6.822 6.822 -8.091 1.00 92.12 112 GLU A O 1
ATOM 848 N N . ARG A 1 113 ? 6.088 6.666 -5.978 1.00 90.69 113 ARG A N 1
ATOM 849 C CA . ARG A 1 113 ? 7.132 7.510 -5.410 1.00 90.69 113 ARG A CA 1
ATOM 850 C C . ARG A 1 113 ? 8.383 6.758 -4.977 1.00 90.69 113 ARG A C 1
ATOM 852 O O . ARG A 1 113 ? 9.474 7.319 -5.054 1.00 90.69 113 ARG A O 1
ATOM 859 N N . PHE A 1 114 ? 8.217 5.548 -4.463 1.00 91.06 114 PHE A N 1
ATOM 860 C CA . PHE A 1 114 ? 9.293 4.782 -3.834 1.00 91.06 114 PHE A CA 1
ATOM 861 C C . PHE A 1 114 ? 9.415 3.362 -4.393 1.00 91.06 114 PHE A C 1
ATOM 863 O O . PHE A 1 114 ? 10.237 2.596 -3.908 1.00 91.06 114 PHE A O 1
ATOM 870 N N . GLY A 1 115 ? 8.614 2.997 -5.396 1.00 91.44 115 GLY A N 1
ATOM 871 C CA . GLY A 1 115 ? 8.599 1.652 -5.956 1.00 91.44 115 GLY A CA 1
ATOM 872 C C . GLY A 1 115 ? 8.240 0.594 -4.914 1.00 91.44 115 GLY A C 1
ATOM 873 O O . GLY A 1 115 ? 7.393 0.807 -4.041 1.00 91.44 115 GLY A O 1
ATOM 874 N N . GLU A 1 116 ? 8.907 -0.551 -5.013 1.00 89.56 116 GLU A N 1
ATOM 875 C CA . GLU A 1 116 ? 8.751 -1.678 -4.093 1.00 89.56 116 GLU A CA 1
ATOM 876 C C . GLU A 1 116 ? 9.202 -1.346 -2.662 1.00 89.56 116 GLU A C 1
ATOM 878 O O . GLU A 1 116 ? 8.523 -1.727 -1.707 1.00 89.56 116 GLU A O 1
ATOM 883 N N . ASP A 1 117 ? 10.274 -0.561 -2.500 1.00 90.94 117 ASP A N 1
ATOM 884 C CA . ASP A 1 117 ? 10.796 -0.157 -1.186 1.00 90.94 117 ASP A CA 1
ATOM 885 C C . ASP A 1 117 ? 9.715 0.532 -0.342 1.00 90.94 117 ASP A C 1
ATOM 887 O O . ASP A 1 117 ? 9.617 0.329 0.868 1.00 90.94 117 ASP A O 1
ATOM 891 N N . GLY A 1 118 ? 8.835 1.304 -0.989 1.00 92.50 118 GLY A N 1
ATOM 892 C CA . GLY A 1 118 ? 7.686 1.915 -0.328 1.00 92.50 118 GLY A CA 1
ATOM 893 C C . GLY A 1 118 ? 6.733 0.886 0.288 1.00 92.50 118 GLY A C 1
ATOM 894 O O . GLY A 1 118 ? 6.256 1.077 1.408 1.00 92.50 118 GLY A O 1
ATOM 895 N N . VAL A 1 119 ? 6.470 -0.219 -0.413 1.00 92.69 119 VAL A N 1
ATOM 896 C CA . VAL A 1 119 ? 5.616 -1.314 0.076 1.00 92.69 119 VAL A CA 1
ATOM 897 C C . VAL A 1 119 ? 6.299 -2.058 1.224 1.00 92.69 119 VAL A C 1
ATOM 899 O O . VAL A 1 119 ? 5.649 -2.343 2.232 1.00 92.69 119 VAL A O 1
ATOM 902 N N . GLN A 1 120 ? 7.607 -2.306 1.132 1.00 92.19 120 GLN A N 1
ATOM 903 C CA . GLN A 1 120 ? 8.373 -2.925 2.218 1.00 92.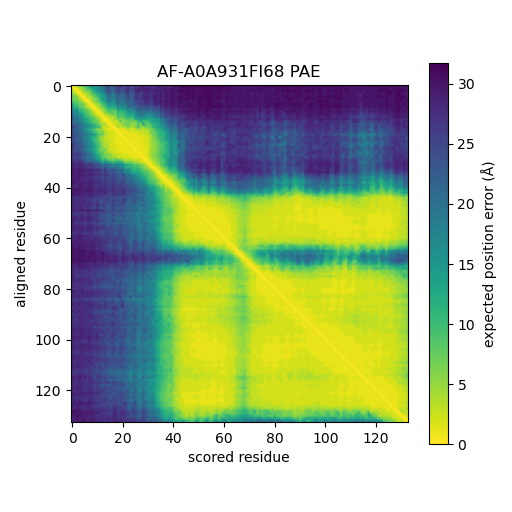19 120 GLN A CA 1
ATOM 904 C C . GLN A 1 120 ? 8.362 -2.054 3.488 1.00 92.19 120 GLN A C 1
ATOM 906 O O . GLN A 1 120 ? 8.082 -2.551 4.581 1.00 92.19 120 GLN A O 1
ATOM 911 N N . GLU A 1 121 ? 8.567 -0.737 3.355 1.00 93.94 121 GLU A N 1
ATOM 912 C CA . GLU A 1 121 ? 8.456 0.210 4.473 1.00 93.94 121 GLU A CA 1
ATOM 913 C C . GLU A 1 121 ? 7.048 0.222 5.094 1.00 93.94 121 GLU A C 1
ATOM 915 O O . GLU A 1 121 ? 6.910 0.341 6.315 1.00 93.94 121 GLU A O 1
ATOM 920 N N . LEU A 1 122 ? 5.993 0.074 4.284 1.00 95.00 122 LEU A N 1
ATOM 921 C CA . LEU A 1 122 ? 4.622 -0.040 4.783 1.00 95.00 122 LEU A CA 1
ATOM 922 C C . LEU A 1 122 ? 4.434 -1.310 5.621 1.00 95.00 122 LEU A C 1
ATOM 924 O O . LEU A 1 122 ? 3.871 -1.231 6.713 1.00 95.00 122 LEU A O 1
ATOM 928 N N . ILE A 1 123 ? 4.917 -2.459 5.145 1.00 93.62 123 ILE A N 1
ATOM 929 C CA . ILE A 1 123 ? 4.830 -3.735 5.873 1.00 93.62 123 ILE A CA 1
ATOM 930 C C . ILE A 1 123 ? 5.553 -3.633 7.221 1.00 93.62 123 ILE A C 1
ATOM 932 O O . ILE A 1 123 ? 4.989 -4.013 8.249 1.00 93.62 123 ILE A O 1
ATOM 936 N N . LEU A 1 124 ? 6.758 -3.054 7.240 1.00 93.25 124 LEU A N 1
ATOM 937 C CA . LEU A 1 124 ? 7.517 -2.817 8.471 1.00 93.25 124 LEU A CA 1
ATOM 938 C C . LEU A 1 124 ? 6.761 -1.901 9.441 1.00 93.25 124 LEU A C 1
ATOM 940 O O . LEU A 1 124 ? 6.599 -2.245 10.611 1.00 93.25 124 LEU A O 1
ATOM 944 N N . ALA A 1 125 ? 6.216 -0.783 8.955 1.00 93.25 125 ALA A N 1
ATOM 945 C CA . ALA A 1 125 ? 5.436 0.135 9.782 1.00 93.25 125 ALA A CA 1
ATOM 946 C C . ALA A 1 125 ? 4.185 -0.535 10.380 1.00 93.25 125 ALA A C 1
ATOM 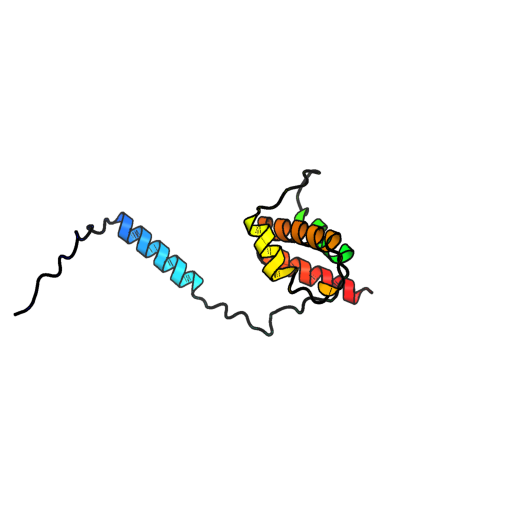948 O O . ALA A 1 125 ? 3.825 -0.274 11.529 1.00 93.25 125 ALA A O 1
ATOM 949 N N . LEU A 1 126 ? 3.513 -1.414 9.630 1.00 94.06 126 LEU A N 1
ATOM 950 C CA . LEU A 1 126 ? 2.380 -2.191 10.139 1.00 94.06 126 LEU A CA 1
ATOM 951 C C . LEU A 1 126 ? 2.818 -3.221 11.191 1.00 94.06 126 LEU A C 1
ATOM 953 O O . LEU A 1 126 ? 2.107 -3.427 12.179 1.00 94.06 126 LEU A O 1
ATOM 957 N N . ALA A 1 127 ? 3.987 -3.841 11.016 1.00 91.19 127 ALA A N 1
ATOM 958 C CA . ALA A 1 127 ? 4.519 -4.822 11.958 1.00 91.19 127 ALA A CA 1
ATOM 959 C C . ALA A 1 127 ? 4.880 -4.171 13.301 1.00 91.19 127 ALA A C 1
ATOM 961 O O . ALA A 1 127 ? 4.524 -4.699 14.356 1.00 91.19 127 ALA A O 1
ATOM 962 N N . GLU A 1 128 ? 5.497 -2.988 13.264 1.00 89.56 128 GLU A N 1
ATOM 963 C CA . GLU A 1 128 ? 5.780 -2.172 14.451 1.00 89.56 128 GLU A CA 1
ATOM 964 C C . GLU A 1 128 ? 4.492 -1.838 15.217 1.00 89.56 128 GLU A C 1
ATOM 966 O O . GLU A 1 128 ? 4.413 -2.049 16.426 1.00 89.56 128 GLU 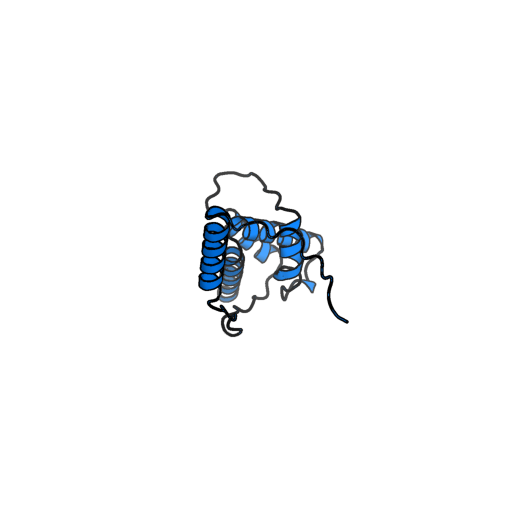A O 1
ATOM 971 N N . ARG A 1 129 ? 3.429 -1.415 14.515 1.00 86.25 129 ARG A N 1
ATOM 972 C CA . ARG A 1 129 ? 2.128 -1.103 15.139 1.00 86.25 129 ARG A CA 1
ATOM 973 C C . ARG A 1 129 ? 1.481 -2.290 15.832 1.00 86.25 129 ARG A C 1
ATOM 975 O O . ARG A 1 129 ? 0.839 -2.106 16.862 1.00 86.25 129 ARG A O 1
ATOM 982 N N . ARG A 1 130 ? 1.628 -3.489 15.273 1.00 81.81 130 ARG A N 1
ATOM 983 C CA . ARG A 1 130 ? 1.123 -4.718 15.891 1.00 81.81 130 ARG A CA 1
ATOM 984 C C . ARG A 1 130 ? 1.881 -5.060 17.173 1.00 81.81 130 ARG A C 1
ATOM 986 O O . ARG A 1 130 ? 1.272 -5.592 18.089 1.00 81.81 130 ARG A O 1
ATOM 993 N N . ALA A 1 131 ? 3.183 -4.791 17.232 1.00 74.38 131 ALA A N 1
ATOM 994 C CA . ALA A 1 131 ? 3.984 -5.053 18.427 1.00 74.38 131 ALA A CA 1
ATOM 995 C C . ALA A 1 131 ? 3.661 -4.091 19.589 1.00 74.38 131 ALA A C 1
ATOM 997 O O . ALA A 1 131 ? 3.900 -4.432 20.745 1.00 74.38 131 ALA A O 1
ATOM 998 N N . GLU A 1 132 ? 3.123 -2.904 19.289 1.00 73.12 132 GLU A N 1
ATOM 999 C CA . GLU A 1 132 ? 2.727 -1.882 20.271 1.00 73.12 132 GLU A CA 1
ATOM 1000 C C . GLU A 1 132 ? 1.307 -2.070 20.851 1.00 73.12 132 GLU A C 1
ATOM 1002 O O . GLU A 1 132 ? 0.970 -1.398 21.829 1.00 73.12 132 GLU A O 1
ATOM 1007 N N . ALA A 1 133 ? 0.473 -2.925 20.245 1.00 63.56 133 ALA A N 1
ATOM 1008 C CA . ALA A 1 133 ? -0.954 -3.100 20.555 1.00 63.56 133 ALA A CA 1
ATOM 1009 C C . ALA A 1 133 ? -1.234 -4.332 21.429 1.00 63.56 133 AL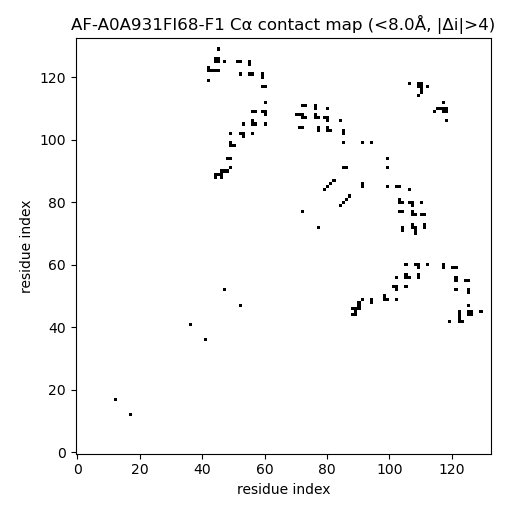A A C 1
ATOM 1011 O O . ALA A 1 133 ? -2.120 -4.220 22.310 1.00 63.56 133 ALA A O 1
#

Nearest PDB structures (foldseek):
  6s21-assembly1_A  TM=3.691E-01  e=8.165E+00  Bacteroides thetaiotaomicron VPI-5482

Foldseek 3Di:
DDDDPPPPDPPPCDVVNVVVVVVVVVVVVVVPPPCPVPPVNPQDQDDDDLVLLLVLLQVQLCVPPDDDPLDFADPVLLVVLLPPPLVPHPCNVVDDPVSSSSNSRSSSSQCVVPNVVSVVSSSVSVVVVVVVD

pLDDT: mean 81.15, std 16.44, range [44.03, 97.44]

Sequence (133 aa):
MLDGVDVGPEVPETPETRETRAFVAALLADGAADHDPDPAAALPVPEADARTVVREARRLAQRGLSGSVRPVPDEGLTAVAEALVVDEHPSAHRWSEGERREVVRWVALLIERFGEDGVQELILALAERRAEA

Secondary structure (DSSP, 8-state):
--------------HHHHHHHHHHHHHHHHHTS-----TTTS-------HHHHHHHHHHHHTTT--S---PPPPHHHHHHHIIIIITT-TTGGGS-HHHHHHHHHHHHHHHHHHHHHHHHHHHHHHHHHHHT-

Mean predicted aligned error: 13.39 Å

Solvent-accessible surface area (backbone atoms only — not comparable to full-atom values): 7938 Å² total; per-residue (Å²): 138,86,89,80,83,82,74,69,82,79,74,75,78,45,72,66,56,51,49,51,49,51,50,52,50,49,53,50,59,65,64,58,64,74,74,69,73,54,76,86,71,58,76,78,72,57,77,59,56,54,69,58,52,33,51,50,29,43,54,60,53,45,62,94,59,93,74,82,82,77,81,77,51,56,70,68,43,34,53,49,24,32,64,72,49,44,67,66,35,83,40,42,91,77,49,52,73,69,45,48,55,50,33,22,48,30,44,11,39,18,35,76,74,47,40,68,62,36,53,53,53,41,41,50,55,49,46,54,54,60,75,76,108

Organism: NCBI:txid2789292

Radius of gyration: 22.47 Å; Cα contacts (8 Å, |Δi|>4): 101; chains: 1; bounding box: 44×50×76 Å